Protein AF-A0A3M1P475-F1 (afdb_monomer_lite)

pLDDT: mean 83.4, std 17.74, range [34.88, 98.0]

Radius of gyration: 12.78 Å; chains: 1; bounding box: 31×26×30 Å

Secondary structure (DSSP, 8-state):
---HHHHTTS-HHHHHHHHHHHHHHHHHHHHH-HHHHHHHHHHHTS---HHHHHHHHTS-HHHHHHHHHHHHHHHHHHHHH--

Sequence (83 aa):
VATFDEALMGGRETRAETLIALDEALERLAAVSPRQSQVVTYRFFGGLTHEEIAGALGVSVPTVRRDWRIAKAWLLRELSEEE

Structure (mmCIF, N/CA/C/O backbone):
data_AF-A0A3M1P475-F1
#
_entry.id   AF-A0A3M1P475-F1
#
loop_
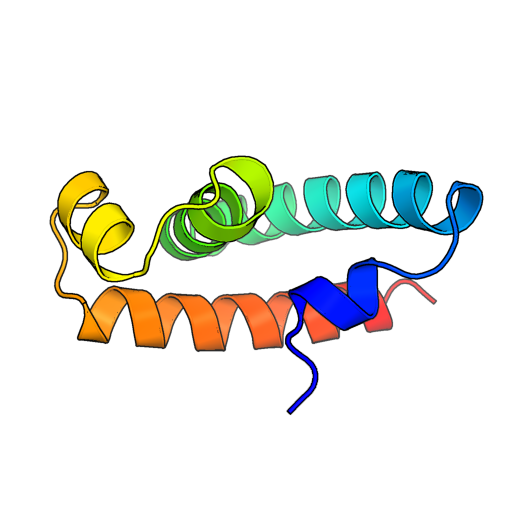_atom_site.group_PDB
_atom_site.id
_atom_site.type_symbol
_atom_site.label_atom_id
_atom_site.label_alt_id
_atom_site.label_comp_id
_atom_site.label_asym_id
_atom_site.label_entity_id
_atom_site.label_seq_id
_atom_site.pdbx_PDB_ins_code
_atom_site.Cartn_x
_atom_site.Cartn_y
_atom_site.Cartn_z
_atom_site.occupancy
_atom_site.B_iso_or_equiv
_atom_site.auth_seq_id
_atom_site.auth_comp_id
_atom_site.auth_asym_id
_atom_site.auth_atom_id
_atom_site.pdbx_PDB_model_num
ATOM 1 N N . VAL A 1 1 ? 18.645 5.186 8.205 1.00 35.66 1 VAL A N 1
ATOM 2 C CA . VAL A 1 1 ? 18.070 3.877 7.816 1.00 35.66 1 VAL A CA 1
ATOM 3 C C . VAL A 1 1 ? 17.512 4.072 6.429 1.00 35.66 1 VAL A C 1
ATOM 5 O O . VAL A 1 1 ? 16.609 4.889 6.303 1.00 35.66 1 VAL A O 1
ATOM 8 N N . ALA A 1 2 ? 18.107 3.442 5.417 1.00 34.88 2 ALA A N 1
ATOM 9 C CA . ALA A 1 2 ? 17.690 3.675 4.044 1.00 34.88 2 ALA A CA 1
ATOM 10 C C . ALA A 1 2 ? 16.240 3.218 3.861 1.00 34.88 2 ALA A C 1
ATOM 12 O O . ALA A 1 2 ? 15.877 2.097 4.236 1.00 34.88 2 ALA A O 1
ATOM 13 N N . THR A 1 3 ? 15.382 4.127 3.409 1.00 51.06 3 THR A N 1
ATOM 14 C CA . THR A 1 3 ? 13.946 3.843 3.272 1.00 51.06 3 THR A CA 1
ATOM 15 C C . THR A 1 3 ? 13.752 2.941 2.050 1.00 51.06 3 THR A C 1
ATOM 17 O O . THR A 1 3 ? 14.569 2.956 1.142 1.00 51.06 3 THR A O 1
ATOM 20 N N . PHE A 1 4 ? 12.692 2.130 2.001 1.00 53.88 4 PHE A N 1
ATOM 21 C CA . PHE A 1 4 ? 12.356 1.312 0.815 1.00 53.88 4 PHE A CA 1
ATOM 22 C C . PHE A 1 4 ? 12.325 2.153 -0.480 1.00 53.88 4 PHE A C 1
ATOM 24 O O . PHE A 1 4 ? 12.748 1.698 -1.532 1.00 53.88 4 PHE A O 1
ATOM 31 N N . ASP A 1 5 ? 11.930 3.418 -0.330 1.00 53.00 5 ASP A N 1
ATOM 32 C CA . ASP A 1 5 ? 12.011 4.506 -1.309 1.00 53.00 5 ASP A CA 1
ATOM 33 C C . ASP A 1 5 ? 13.418 4.692 -1.919 1.00 53.00 5 ASP A C 1
ATOM 35 O O . ASP A 1 5 ? 13.573 4.879 -3.118 1.00 53.00 5 ASP A O 1
ATOM 39 N N . GLU A 1 6 ? 14.460 4.570 -1.097 1.00 51.31 6 GLU A N 1
ATOM 40 C CA . GLU A 1 6 ? 15.866 4.806 -1.437 1.00 51.31 6 GLU A CA 1
ATOM 41 C C . GLU A 1 6 ? 16.493 3.610 -2.170 1.00 51.31 6 GLU A C 1
ATOM 43 O O . GLU A 1 6 ? 17.317 3.793 -3.063 1.00 51.31 6 GLU A O 1
ATOM 48 N N . ALA A 1 7 ? 16.045 2.385 -1.863 1.00 51.53 7 ALA A N 1
ATOM 49 C CA . ALA A 1 7 ? 16.454 1.173 -2.582 1.00 51.53 7 ALA A CA 1
ATOM 50 C C . ALA A 1 7 ? 15.940 1.156 -4.037 1.00 51.53 7 ALA A C 1
ATOM 52 O O . ALA A 1 7 ? 16.599 0.613 -4.916 1.00 51.53 7 ALA A O 1
ATOM 53 N N . LEU A 1 8 ? 14.809 1.820 -4.298 1.00 54.81 8 LEU A N 1
ATOM 54 C CA . LEU A 1 8 ? 14.205 1.986 -5.627 1.00 54.81 8 LEU A CA 1
ATOM 55 C C . LEU A 1 8 ? 14.734 3.234 -6.380 1.00 54.81 8 LEU A C 1
ATOM 57 O O . LEU A 1 8 ? 14.284 3.557 -7.484 1.00 54.81 8 LEU A O 1
ATOM 61 N N . MET A 1 9 ? 15.685 3.978 -5.796 1.00 53.78 9 MET A N 1
ATOM 62 C CA . MET A 1 9 ? 16.275 5.197 -6.380 1.00 53.78 9 MET A CA 1
ATOM 63 C C . MET A 1 9 ? 17.580 4.967 -7.169 1.00 53.78 9 MET A C 1
ATOM 65 O O . MET A 1 9 ? 18.169 5.936 -7.651 1.00 53.78 9 MET A O 1
ATOM 69 N N . GLY A 1 10 ? 18.038 3.725 -7.347 1.00 45.16 10 GLY A N 1
ATOM 70 C CA . GLY A 1 10 ? 19.241 3.411 -8.128 1.00 45.16 10 GLY A CA 1
ATOM 71 C C . GLY A 1 10 ? 18.982 3.290 -9.638 1.00 45.16 10 GLY A C 1
ATOM 72 O O . GLY A 1 10 ? 18.207 2.437 -10.042 1.00 45.16 10 GLY A O 1
ATOM 73 N N . GLY A 1 11 ? 19.669 4.103 -10.459 1.00 49.78 11 GLY A N 1
ATOM 74 C CA . GLY A 1 11 ? 19.779 3.957 -11.927 1.00 49.78 11 GLY A CA 1
ATOM 75 C C . GLY A 1 11 ? 18.496 4.215 -12.743 1.00 49.78 11 GLY A C 1
ATOM 76 O O . GLY A 1 11 ? 17.439 3.667 -12.469 1.00 49.78 11 GLY A O 1
ATOM 77 N N . ARG A 1 12 ? 18.560 5.048 -13.795 1.00 49.78 12 ARG A N 1
ATOM 78 C CA . ARG A 1 12 ? 17.363 5.430 -14.584 1.00 49.78 12 ARG A CA 1
ATOM 79 C C . ARG A 1 12 ? 16.759 4.286 -15.412 1.00 49.78 12 ARG A C 1
ATOM 81 O O . ARG A 1 12 ? 15.550 4.281 -15.599 1.00 49.78 12 ARG A O 1
ATOM 88 N N . GLU A 1 13 ? 17.586 3.361 -15.890 1.00 52.25 13 GLU A N 1
ATOM 89 C CA . GLU A 1 13 ? 17.177 2.238 -16.749 1.00 52.25 13 GLU A CA 1
ATOM 90 C C . GLU A 1 13 ? 16.535 1.118 -15.913 1.00 52.25 13 GLU A C 1
ATOM 92 O O . GLU A 1 13 ? 15.394 0.742 -16.155 1.00 52.25 13 GLU A O 1
ATOM 97 N N . THR A 1 14 ? 17.170 0.745 -14.798 1.00 60.28 14 THR A N 1
ATOM 98 C CA . THR A 1 14 ? 16.638 -0.207 -13.808 1.00 60.28 14 THR A CA 1
ATOM 99 C C . THR A 1 14 ? 15.353 0.289 -13.133 1.00 60.28 14 THR A C 1
ATOM 101 O O . THR A 1 14 ? 14.478 -0.504 -12.795 1.00 60.28 14 THR A O 1
ATOM 104 N N . ARG A 1 15 ? 15.185 1.610 -12.960 1.00 65.25 15 ARG A N 1
ATOM 105 C CA . ARG A 1 15 ? 13.992 2.191 -12.322 1.00 65.25 15 ARG A CA 1
ATOM 106 C C . ARG A 1 15 ? 12.708 1.947 -13.117 1.00 65.25 15 ARG A C 1
ATOM 108 O O . ARG A 1 15 ? 11.677 1.715 -12.496 1.00 65.25 15 ARG A O 1
ATOM 115 N N . ALA A 1 16 ? 12.742 2.043 -14.446 1.00 73.44 16 ALA A N 1
ATOM 116 C CA . ALA A 1 16 ? 11.539 1.859 -15.259 1.00 73.44 16 ALA A CA 1
ATOM 117 C C . ALA A 1 16 ? 11.043 0.408 -15.185 1.00 73.44 16 ALA A C 1
ATOM 119 O O . ALA A 1 16 ? 9.869 0.181 -14.911 1.00 73.44 16 ALA A O 1
ATOM 120 N N . GLU A 1 17 ? 11.954 -0.554 -15.326 1.00 77.75 17 GLU A N 1
ATOM 121 C CA . GLU A 1 17 ? 11.662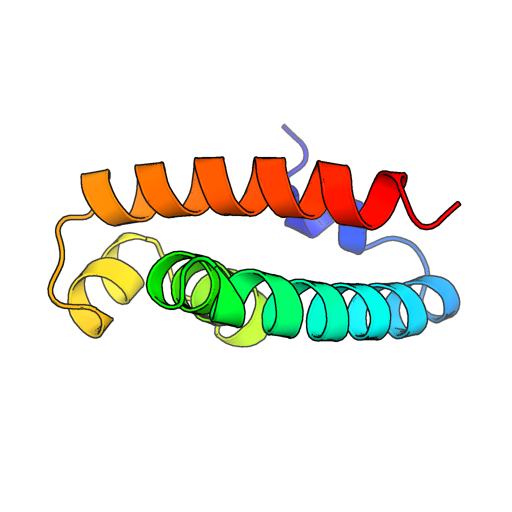 -1.987 -15.192 1.00 77.75 17 GLU A CA 1
ATOM 122 C C . GLU A 1 17 ? 11.167 -2.331 -13.785 1.00 77.75 17 GLU A C 1
ATOM 124 O O . GLU A 1 17 ? 10.165 -3.020 -13.625 1.00 77.75 17 GLU A O 1
ATOM 129 N N . THR A 1 18 ? 11.796 -1.759 -12.754 1.00 77.75 18 THR A N 1
ATOM 130 C CA . THR A 1 18 ? 11.374 -1.974 -11.363 1.00 77.75 18 THR A CA 1
ATOM 131 C C . THR A 1 18 ? 9.981 -1.402 -11.087 1.00 77.75 18 THR A C 1
ATOM 133 O O . THR A 1 18 ? 9.218 -1.984 -10.321 1.00 77.75 18 THR A O 1
ATOM 136 N N . LEU A 1 19 ? 9.629 -0.260 -11.689 1.00 82.62 19 LEU A N 1
ATOM 137 C CA . LEU A 1 19 ? 8.290 0.317 -11.555 1.00 82.62 19 LEU A CA 1
ATOM 138 C C . LEU A 1 19 ? 7.229 -0.531 -12.257 1.00 82.62 19 LEU A C 1
ATOM 140 O O . LEU A 1 19 ? 6.143 -0.669 -11.709 1.00 82.62 19 LEU A O 1
ATOM 144 N N . ILE A 1 20 ? 7.546 -1.105 -13.419 1.00 87.44 20 ILE A N 1
ATOM 145 C CA . ILE A 1 20 ? 6.647 -2.022 -14.132 1.00 87.44 20 ILE A CA 1
ATOM 146 C C . ILE A 1 20 ? 6.433 -3.293 -13.302 1.00 87.44 20 ILE A C 1
ATOM 148 O O . ILE A 1 20 ? 5.293 -3.631 -13.003 1.00 87.44 20 ILE A O 1
ATOM 152 N N . ALA A 1 21 ? 7.510 -3.930 -12.834 1.00 87.75 21 ALA A N 1
ATOM 153 C CA . ALA A 1 21 ? 7.415 -5.118 -11.983 1.00 87.75 21 ALA A CA 1
ATOM 154 C C . ALA A 1 21 ? 6.643 -4.837 -10.679 1.00 87.75 21 ALA A C 1
ATOM 156 O O . ALA A 1 21 ? 5.852 -5.657 -10.216 1.00 87.75 21 ALA A O 1
ATOM 157 N N . LEU A 1 22 ? 6.831 -3.650 -10.088 1.00 88.44 22 LEU A N 1
ATOM 158 C CA . LEU A 1 22 ? 6.069 -3.221 -8.917 1.00 88.44 22 LEU A CA 1
ATOM 159 C C . LEU A 1 22 ? 4.579 -3.038 -9.233 1.00 88.44 22 LEU A C 1
ATOM 161 O O . LEU A 1 22 ? 3.754 -3.429 -8.411 1.00 88.44 22 LEU A O 1
ATOM 165 N N . ASP A 1 23 ? 4.233 -2.439 -10.372 1.00 89.94 23 ASP A N 1
ATOM 166 C CA . ASP A 1 23 ? 2.842 -2.246 -10.795 1.00 89.94 23 ASP A CA 1
ATOM 167 C C . ASP A 1 23 ? 2.137 -3.597 -10.986 1.00 89.94 23 ASP A C 1
ATOM 169 O O . ASP A 1 23 ? 1.100 -3.848 -10.370 1.00 89.94 23 ASP A O 1
ATOM 173 N N . GLU A 1 24 ? 2.773 -4.533 -11.693 1.00 91.75 24 GLU A N 1
ATOM 174 C CA . GLU A 1 24 ? 2.260 -5.895 -11.878 1.00 91.75 24 GLU A CA 1
ATOM 175 C C . GLU A 1 24 ? 2.111 -6.648 -10.544 1.00 91.75 24 GLU A C 1
ATOM 177 O O . GLU A 1 24 ? 1.083 -7.278 -10.271 1.00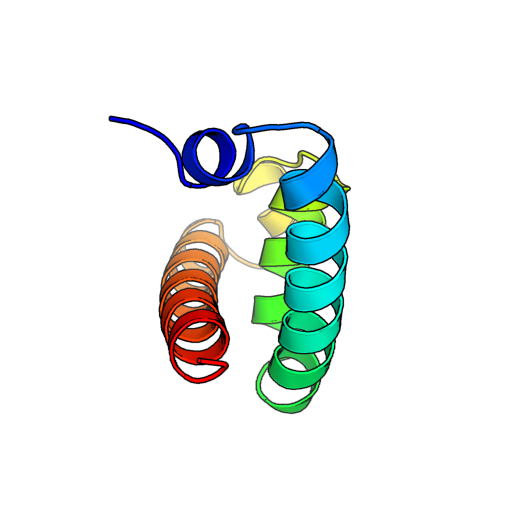 91.75 24 GLU A O 1
ATOM 182 N N . ALA A 1 25 ? 3.105 -6.550 -9.655 1.00 92.75 25 ALA A N 1
ATOM 183 C CA . ALA A 1 25 ? 3.019 -7.136 -8.321 1.00 92.75 25 ALA A CA 1
ATOM 184 C C . ALA A 1 25 ? 1.897 -6.492 -7.483 1.00 92.75 25 ALA A C 1
ATOM 186 O O . ALA A 1 25 ? 1.243 -7.171 -6.687 1.00 92.75 25 ALA A O 1
ATOM 187 N N . LEU A 1 26 ? 1.623 -5.196 -7.658 1.00 93.44 26 LEU A N 1
ATOM 188 C CA . LEU A 1 26 ? 0.527 -4.504 -6.979 1.00 93.44 26 LEU A CA 1
ATOM 189 C C . LEU A 1 26 ? -0.852 -4.917 -7.489 1.00 93.44 26 LEU A C 1
ATOM 191 O O . LEU A 1 26 ? -1.781 -4.978 -6.674 1.00 93.44 26 LEU A O 1
ATOM 195 N N . GLU A 1 27 ? -0.992 -5.240 -8.775 1.00 94.56 27 GLU A N 1
ATOM 196 C CA . GLU A 1 27 ? -2.210 -5.848 -9.321 1.00 94.56 27 GLU A CA 1
ATOM 197 C C . GLU A 1 27 ? -2.464 -7.223 -8.686 1.00 94.56 27 GLU A C 1
ATOM 199 O O . GLU A 1 27 ? -3.571 -7.505 -8.210 1.00 94.56 27 GLU A O 1
ATOM 204 N N . ARG A 1 28 ? -1.418 -8.054 -8.570 1.00 94.94 28 ARG A N 1
ATOM 205 C CA . ARG A 1 28 ? -1.495 -9.358 -7.887 1.00 94.94 28 ARG A CA 1
ATOM 206 C C . ARG A 1 28 ? -1.830 -9.201 -6.401 1.00 94.94 28 ARG A C 1
ATOM 208 O O . ARG A 1 28 ? -2.707 -9.898 -5.883 1.00 94.94 28 ARG A O 1
ATOM 215 N N . LEU A 1 29 ? -1.218 -8.230 -5.720 1.00 94.44 29 LEU A N 1
ATOM 216 C CA . LEU A 1 29 ? -1.548 -7.909 -4.332 1.00 94.44 29 LEU A CA 1
ATOM 217 C C . LEU A 1 29 ? -2.990 -7.410 -4.193 1.00 94.44 29 LEU A C 1
ATOM 219 O O . LEU A 1 29 ? -3.645 -7.749 -3.211 1.00 94.44 29 LEU A O 1
ATOM 223 N N . ALA A 1 30 ? -3.511 -6.637 -5.148 1.00 95.38 30 ALA A N 1
ATOM 224 C CA . ALA A 1 30 ? -4.883 -6.136 -5.106 1.00 95.38 30 ALA A CA 1
ATOM 225 C C . ALA A 1 30 ? -5.914 -7.274 -5.154 1.00 95.38 30 ALA A C 1
ATOM 227 O O . ALA A 1 30 ? -6.939 -7.184 -4.478 1.00 95.38 30 ALA A O 1
ATOM 228 N N . ALA A 1 31 ? -5.622 -8.362 -5.873 1.00 95.62 31 ALA A N 1
ATOM 229 C CA . ALA A 1 31 ? -6.472 -9.551 -5.905 1.00 95.62 31 ALA A CA 1
ATOM 230 C C . ALA A 1 31 ? -6.530 -10.285 -4.549 1.00 95.62 31 ALA A C 1
ATOM 232 O O . ALA A 1 31 ? -7.562 -10.858 -4.198 1.00 95.62 31 ALA A O 1
ATOM 233 N N . VAL A 1 32 ? -5.446 -10.250 -3.765 1.00 94.12 32 VAL A N 1
ATOM 234 C CA . VAL A 1 32 ? -5.365 -10.897 -2.441 1.00 94.12 32 VAL A CA 1
ATOM 235 C C . VAL A 1 32 ? -5.856 -9.970 -1.325 1.00 94.12 32 VAL A C 1
ATOM 237 O O . VAL A 1 32 ? -6.590 -10.380 -0.424 1.00 94.12 32 VAL A O 1
ATOM 240 N N . SER A 1 33 ? -5.432 -8.709 -1.355 1.00 95.44 33 SER A N 1
ATOM 241 C CA . SER A 1 33 ? -5.751 -7.694 -0.359 1.00 95.44 33 SER A CA 1
ATOM 242 C C . SER A 1 33 ? -5.814 -6.295 -0.992 1.00 95.44 33 SER A C 1
ATOM 244 O O . SER A 1 33 ? -4.814 -5.568 -1.025 1.00 95.44 33 SER A O 1
ATOM 246 N N . PRO A 1 34 ? -7.016 -5.852 -1.409 1.00 95.44 34 PRO A N 1
ATOM 247 C CA . PRO A 1 34 ? -7.205 -4.547 -2.041 1.00 95.44 34 PRO A CA 1
ATOM 248 C C . PRO A 1 34 ? -6.695 -3.380 -1.187 1.00 95.44 34 PRO A C 1
ATOM 250 O O . PRO A 1 34 ? -6.059 -2.459 -1.691 1.00 95.44 34 PRO A O 1
ATOM 253 N N . ARG A 1 35 ? -6.920 -3.431 0.134 1.00 95.38 35 ARG A N 1
ATOM 254 C CA . ARG A 1 35 ? -6.511 -2.356 1.051 1.00 95.38 35 ARG A CA 1
ATOM 255 C C . ARG A 1 35 ? -4.991 -2.247 1.172 1.00 95.38 35 ARG A C 1
ATOM 257 O O . ARG A 1 35 ? -4.469 -1.143 1.252 1.00 95.38 35 ARG A O 1
ATOM 264 N N . GLN A 1 36 ? -4.276 -3.371 1.173 1.00 95.81 36 GLN A N 1
ATOM 265 C CA . GLN A 1 36 ? -2.813 -3.375 1.239 1.00 95.81 36 GLN A CA 1
ATOM 266 C C . GLN A 1 36 ? -2.197 -2.805 -0.037 1.00 95.81 36 GLN A C 1
ATOM 268 O O . GLN A 1 36 ? -1.292 -1.980 0.062 1.00 95.81 36 GLN A O 1
ATOM 273 N N . SER A 1 37 ? -2.738 -3.174 -1.203 1.00 95.94 37 SER A N 1
ATOM 274 C CA . SER A 1 37 ? -2.337 -2.585 -2.485 1.00 95.94 37 SER A CA 1
ATOM 275 C C . SER A 1 37 ? -2.560 -1.064 -2.490 1.00 95.94 37 SER A C 1
ATOM 277 O O . SER A 1 37 ? -1.612 -0.310 -2.696 1.00 95.94 37 SER A O 1
ATOM 279 N N . GLN A 1 38 ? -3.746 -0.589 -2.082 1.00 95.44 38 GLN A N 1
ATOM 280 C CA . GLN A 1 38 ? -4.047 0.850 -1.985 1.00 95.44 38 GLN A CA 1
ATOM 281 C C . GLN A 1 38 ? -3.090 1.616 -1.063 1.00 95.44 38 GLN A C 1
ATOM 283 O O . GLN A 1 38 ? -2.653 2.713 -1.406 1.00 95.44 38 GLN A O 1
ATOM 288 N N . VAL A 1 39 ? -2.734 1.050 0.097 1.00 95.69 39 VAL A N 1
ATOM 289 C CA . VAL A 1 39 ? -1.768 1.674 1.018 1.00 95.69 39 VAL A CA 1
ATOM 290 C C . VAL A 1 39 ? -0.407 1.857 0.342 1.00 95.69 39 VAL A C 1
ATOM 292 O O . VAL A 1 39 ? 0.214 2.908 0.508 1.00 95.69 39 VAL A O 1
ATOM 295 N N . VAL A 1 40 ? 0.053 0.872 -0.436 1.00 93.31 40 VAL A N 1
ATOM 296 C CA . VAL A 1 40 ? 1.316 0.991 -1.174 1.00 93.31 40 VAL A CA 1
ATOM 297 C C . VAL A 1 40 ? 1.192 2.017 -2.292 1.00 93.31 40 VAL A C 1
ATOM 299 O O . VAL A 1 40 ? 2.039 2.904 -2.379 1.00 93.31 40 VAL A O 1
ATOM 302 N N . THR A 1 41 ? 0.109 1.976 -3.067 1.00 92.44 41 THR A N 1
ATOM 303 C CA . THR A 1 41 ? -0.145 2.925 -4.153 1.00 92.44 41 THR A CA 1
ATOM 304 C C . THR A 1 41 ? -0.159 4.369 -3.662 1.00 92.44 41 THR A C 1
ATOM 306 O O . THR A 1 41 ? 0.552 5.215 -4.201 1.00 92.44 41 THR A O 1
ATOM 309 N N . TYR A 1 42 ? -0.900 4.666 -2.593 1.00 93.06 42 TYR A N 1
ATOM 310 C CA . TYR A 1 42 ? -0.940 6.015 -2.031 1.00 93.06 42 TYR A CA 1
ATOM 311 C C . TYR A 1 42 ? 0.409 6.473 -1.491 1.00 93.06 42 TYR A C 1
ATOM 313 O O . TYR A 1 42 ? 0.747 7.650 -1.616 1.00 93.06 42 TYR A O 1
ATOM 321 N N . ARG A 1 43 ? 1.200 5.564 -0.917 1.00 88.69 43 ARG A N 1
ATOM 322 C CA . ARG A 1 43 ? 2.496 5.921 -0.342 1.00 88.69 43 ARG A CA 1
ATOM 323 C C . ARG A 1 43 ? 3.586 6.123 -1.395 1.00 88.69 43 ARG A C 1
ATOM 325 O O . ARG A 1 43 ? 4.438 6.986 -1.184 1.00 88.69 43 ARG A O 1
ATOM 332 N N . PHE A 1 44 ? 3.566 5.332 -2.469 1.00 84.12 44 PHE A N 1
ATOM 333 C CA . PHE A 1 44 ? 4.571 5.343 -3.537 1.00 84.12 44 PHE A CA 1
ATOM 334 C C . PHE A 1 44 ? 4.225 6.280 -4.686 1.00 84.12 44 PHE A C 1
ATOM 336 O O . PHE A 1 44 ? 5.041 7.119 -5.050 1.00 84.12 44 PHE A O 1
ATOM 343 N N . PHE A 1 45 ? 3.022 6.159 -5.242 1.00 84.38 45 PHE A N 1
ATOM 344 C CA . PHE A 1 45 ? 2.595 6.981 -6.374 1.00 84.38 45 PHE A CA 1
ATOM 345 C C . PHE A 1 45 ? 1.950 8.289 -5.919 1.00 84.38 45 PHE A C 1
ATOM 347 O O . PHE A 1 45 ? 2.101 9.313 -6.576 1.00 84.38 45 PHE A O 1
ATOM 354 N N . GLY A 1 46 ? 1.250 8.269 -4.781 1.00 85.62 46 GLY A N 1
ATOM 355 C CA . GLY A 1 46 ? 0.617 9.465 -4.222 1.00 85.62 46 GLY A CA 1
ATOM 356 C C . GLY A 1 46 ? 1.531 10.307 -3.326 1.00 85.62 46 GLY A C 1
ATOM 357 O O . GLY A 1 46 ? 1.277 11.493 -3.149 1.00 85.62 46 GLY A O 1
ATOM 358 N N . GLY A 1 47 ? 2.584 9.719 -2.747 1.00 89.25 47 GLY A N 1
ATOM 359 C CA . GLY A 1 47 ? 3.449 10.396 -1.775 1.00 89.25 47 GLY A CA 1
ATOM 360 C C . GLY A 1 47 ? 2.781 10.703 -0.424 1.00 89.25 47 GLY A C 1
ATOM 361 O O . GLY A 1 47 ? 3.329 11.486 0.348 1.00 89.25 47 GLY A O 1
ATOM 362 N N . LEU A 1 48 ? 1.625 10.096 -0.121 1.00 92.06 48 LEU A N 1
ATOM 363 C CA . LEU A 1 48 ? 0.860 10.365 1.103 1.00 92.06 48 LEU A CA 1
ATOM 364 C C . LEU A 1 48 ? 1.537 9.782 2.352 1.00 92.06 48 LEU A C 1
ATOM 366 O O . LEU A 1 48 ? 2.140 8.709 2.328 1.00 92.06 48 LEU A O 1
ATOM 370 N N . THR A 1 49 ? 1.360 10.448 3.488 1.00 93.81 49 THR A N 1
ATOM 371 C CA . THR A 1 49 ? 1.718 9.950 4.825 1.00 93.81 49 THR A CA 1
ATOM 372 C C . THR A 1 49 ? 0.741 8.878 5.329 1.00 93.81 49 THR A C 1
ATOM 374 O O . THR A 1 49 ? -0.344 8.685 4.781 1.00 93.81 49 THR A O 1
ATOM 377 N N . HIS A 1 50 ? 1.093 8.156 6.403 1.00 94.06 50 HIS A N 1
ATOM 378 C CA . HIS A 1 50 ? 0.201 7.125 6.961 1.00 94.06 50 HIS A CA 1
ATOM 379 C C . HIS A 1 50 ? -1.094 7.731 7.516 1.00 94.06 50 HIS A C 1
ATOM 381 O O . HIS A 1 50 ? -2.138 7.086 7.490 1.00 94.06 50 HIS A O 1
ATOM 387 N N . GLU A 1 51 ? -1.010 8.954 8.026 1.00 96.25 51 GLU A N 1
ATOM 388 C CA . GLU A 1 51 ? -2.100 9.753 8.561 1.00 96.25 51 GLU A CA 1
ATOM 389 C C . GLU A 1 51 ? -3.083 10.155 7.455 1.00 96.25 51 GLU A C 1
ATOM 391 O O . GLU A 1 51 ? -4.288 9.951 7.597 1.00 96.25 51 GLU A O 1
ATOM 396 N N . GLU A 1 52 ? -2.574 10.644 6.323 1.00 95.25 52 GLU A N 1
ATOM 397 C CA . GLU A 1 52 ? -3.394 10.983 5.153 1.00 95.25 52 GLU A CA 1
ATOM 398 C C . GLU A 1 52 ? -4.050 9.740 4.546 1.00 95.25 52 GLU A C 1
ATOM 400 O O . GLU A 1 52 ? -5.238 9.761 4.231 1.00 95.25 52 GLU A O 1
ATOM 405 N N . ILE A 1 53 ? -3.313 8.628 4.453 1.00 96.50 53 ILE A N 1
ATOM 406 C CA . ILE A 1 53 ? -3.852 7.346 3.979 1.00 96.50 53 ILE A CA 1
ATOM 407 C C . ILE A 1 53 ? -4.949 6.832 4.916 1.00 96.50 53 ILE A C 1
ATOM 409 O O . ILE A 1 53 ? -5.977 6.340 4.455 1.00 96.50 53 ILE A O 1
ATOM 413 N N . ALA A 1 54 ? -4.754 6.948 6.231 1.00 97.06 54 ALA A N 1
ATOM 414 C CA . ALA A 1 54 ? -5.752 6.552 7.219 1.00 97.06 54 ALA A CA 1
ATOM 415 C C . ALA A 1 54 ? -7.052 7.348 7.034 1.00 97.06 54 ALA A C 1
ATOM 417 O O . ALA A 1 54 ? -8.133 6.758 7.025 1.00 97.06 54 ALA A O 1
ATOM 418 N N . GLY A 1 55 ? -6.934 8.660 6.800 1.00 97.19 55 GLY A N 1
ATOM 419 C CA . GLY A 1 55 ? -8.058 9.527 6.454 1.00 97.19 55 GLY A CA 1
ATOM 420 C C . GLY A 1 55 ? -8.739 9.130 5.141 1.00 97.19 55 GLY A C 1
ATOM 421 O O . GLY A 1 55 ? -9.958 8.989 5.113 1.00 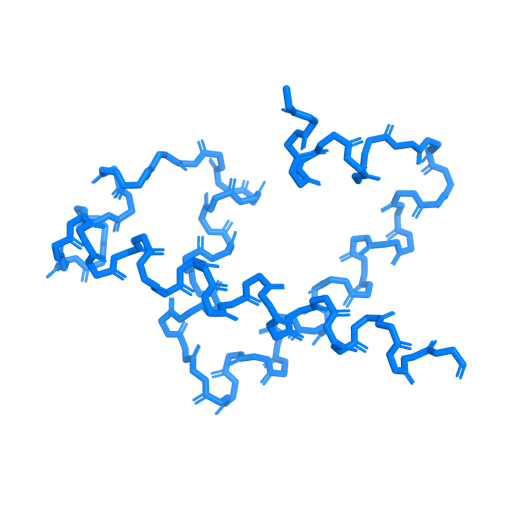97.19 55 GLY A O 1
ATOM 422 N N . ALA A 1 56 ? -7.966 8.886 4.079 1.00 95.69 56 ALA A N 1
ATOM 423 C CA . ALA A 1 56 ? -8.487 8.508 2.763 1.00 95.69 56 ALA A CA 1
ATOM 424 C C . ALA A 1 56 ? -9.223 7.156 2.773 1.00 95.69 56 ALA A C 1
ATOM 426 O O . ALA A 1 56 ? -10.229 6.989 2.088 1.00 95.69 56 ALA A O 1
ATOM 427 N N . LEU A 1 57 ? -8.737 6.198 3.568 1.00 95.25 57 LEU A N 1
ATOM 428 C CA . LEU A 1 57 ? -9.299 4.848 3.672 1.00 95.25 57 LEU A CA 1
ATOM 429 C C . LEU A 1 57 ? -10.346 4.695 4.785 1.00 95.25 57 LEU A C 1
ATOM 431 O O . LEU A 1 57 ? -10.947 3.628 4.907 1.00 95.25 57 LEU A O 1
ATOM 435 N N . GLY A 1 58 ? -10.548 5.714 5.626 1.00 96.44 58 GLY A N 1
ATOM 436 C CA . GLY A 1 58 ? -11.464 5.645 6.768 1.00 96.44 58 GLY A CA 1
ATOM 437 C C . GLY A 1 58 ? -11.055 4.612 7.827 1.00 96.44 58 GLY A C 1
ATOM 438 O O . GLY A 1 58 ? -11.913 4.021 8.482 1.00 96.44 58 GLY A O 1
ATOM 439 N N . VAL A 1 59 ? -9.752 4.361 7.990 1.00 96.62 59 VAL A N 1
ATOM 440 C CA . VAL A 1 59 ? -9.206 3.405 8.971 1.00 96.62 59 VAL A CA 1
ATOM 441 C C . VAL A 1 59 ? -8.260 4.096 9.951 1.00 96.62 59 VAL A C 1
ATOM 443 O O . VAL A 1 59 ? -7.912 5.260 9.800 1.00 96.62 59 VAL A O 1
ATOM 446 N N . SER A 1 60 ? -7.816 3.378 10.983 1.00 97.75 60 SER A N 1
ATOM 447 C CA . SER A 1 60 ? -6.853 3.917 11.947 1.00 97.75 60 SER A CA 1
ATOM 448 C C . SER A 1 60 ? -5.417 3.920 11.396 1.00 97.75 60 SER A C 1
ATOM 450 O O . SER A 1 60 ? -5.026 3.009 10.664 1.00 97.75 60 SER A O 1
ATOM 452 N N . VAL A 1 61 ? -4.586 4.882 11.812 1.00 97.38 61 VAL A N 1
ATOM 453 C CA . VAL A 1 61 ? -3.146 4.916 11.467 1.00 97.38 61 VAL A CA 1
ATOM 454 C C . VAL A 1 61 ? -2.417 3.608 11.839 1.00 97.38 61 VAL A C 1
ATOM 456 O O . VAL A 1 61 ? -1.638 3.111 11.020 1.00 97.38 61 VAL A O 1
ATOM 459 N N . PRO A 1 62 ? -2.672 2.970 13.005 1.00 98.00 62 PRO A N 1
ATOM 460 C CA . PRO A 1 62 ? -2.139 1.637 13.304 1.00 98.00 62 PRO A CA 1
ATOM 461 C C . PRO A 1 62 ? -2.516 0.565 12.273 1.00 98.00 62 PRO A C 1
ATOM 463 O O . PRO A 1 62 ? -1.679 -0.281 11.947 1.00 98.00 62 PRO A O 1
ATOM 466 N N . THR A 1 63 ? -3.742 0.608 11.736 1.00 96.75 63 THR A N 1
ATOM 467 C CA . THR A 1 63 ? -4.192 -0.292 10.662 1.00 96.75 63 THR A CA 1
ATOM 468 C C . THR A 1 63 ? -3.362 -0.075 9.403 1.00 96.75 63 THR A C 1
ATOM 470 O O . THR A 1 63 ? -2.792 -1.036 8.894 1.00 96.75 63 THR A O 1
ATOM 473 N N . VAL A 1 64 ? -3.196 1.178 8.964 1.00 97.12 64 VAL A N 1
ATOM 474 C CA . VAL A 1 64 ? -2.371 1.511 7.789 1.00 97.12 64 VAL A CA 1
ATOM 475 C C . VAL A 1 64 ? -0.928 1.052 7.979 1.00 97.12 64 VAL A C 1
ATOM 477 O O . VAL A 1 64 ? -0.364 0.413 7.098 1.00 97.12 64 VAL A O 1
ATOM 480 N N . ARG A 1 65 ? -0.325 1.301 9.148 1.00 95.50 65 ARG A N 1
ATOM 481 C CA . ARG A 1 65 ? 1.044 0.849 9.454 1.00 95.50 65 ARG A CA 1
ATOM 482 C C . ARG A 1 65 ? 1.181 -0.673 9.403 1.00 95.50 65 ARG A C 1
ATOM 484 O O . ARG A 1 65 ? 2.212 -1.187 8.966 1.00 95.50 65 ARG A O 1
ATOM 491 N N . ARG A 1 66 ? 0.166 -1.403 9.878 1.00 96.56 66 ARG A N 1
ATOM 492 C CA . ARG A 1 66 ? 0.134 -2.868 9.813 1.00 96.56 66 ARG A CA 1
ATOM 493 C C . ARG A 1 66 ? 0.025 -3.344 8.368 1.00 96.56 66 ARG A C 1
ATOM 495 O O . ARG A 1 66 ? 0.809 -4.208 7.983 1.00 96.56 66 ARG A O 1
ATOM 502 N N . ASP A 1 67 ? -0.902 -2.779 7.603 1.00 95.69 67 ASP A N 1
ATOM 503 C CA . ASP A 1 67 ? -1.122 -3.126 6.200 1.00 95.69 67 ASP A CA 1
ATOM 504 C C . ASP A 1 67 ? 0.118 -2.814 5.359 1.00 95.69 67 ASP A C 1
ATOM 506 O O . ASP A 1 67 ? 0.579 -3.684 4.634 1.00 95.69 67 ASP A O 1
ATOM 510 N N . TRP A 1 68 ? 0.746 -1.652 5.557 1.00 94.94 68 TRP A N 1
ATOM 511 C CA . TRP A 1 68 ? 2.010 -1.279 4.917 1.00 94.94 68 TRP A CA 1
ATOM 512 C C . TRP A 1 68 ? 3.125 -2.296 5.173 1.00 94.94 68 TRP A C 1
ATOM 514 O O . TRP A 1 68 ? 3.814 -2.724 4.251 1.00 94.94 68 TRP A O 1
ATOM 524 N N . ARG A 1 69 ? 3.307 -2.719 6.431 1.00 95.00 69 ARG A N 1
ATOM 525 C CA . ARG A 1 69 ? 4.340 -3.704 6.782 1.00 95.00 69 ARG A CA 1
ATOM 526 C C . ARG A 1 69 ? 4.088 -5.058 6.115 1.00 95.00 69 ARG A C 1
ATOM 528 O O . ARG A 1 69 ? 5.047 -5.701 5.701 1.00 95.00 69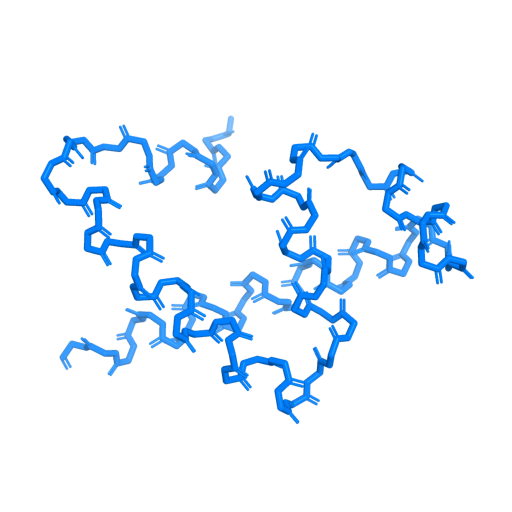 ARG A O 1
ATOM 535 N N . ILE A 1 70 ? 2.830 -5.494 6.045 1.00 94.94 70 ILE A N 1
ATOM 536 C CA . ILE A 1 70 ? 2.457 -6.762 5.402 1.00 94.94 70 ILE A CA 1
ATOM 537 C C . ILE A 1 70 ? 2.643 -6.655 3.887 1.00 94.94 70 ILE A C 1
ATOM 539 O O . ILE A 1 70 ? 3.319 -7.501 3.313 1.00 94.94 70 ILE A O 1
ATOM 543 N N . ALA A 1 71 ? 2.130 -5.588 3.273 1.00 94.12 71 ALA A N 1
ATOM 544 C CA . ALA A 1 71 ? 2.249 -5.326 1.845 1.00 94.12 71 ALA A CA 1
ATOM 545 C C . ALA A 1 71 ? 3.715 -5.285 1.405 1.00 94.12 71 ALA A C 1
ATOM 547 O O . ALA A 1 71 ? 4.096 -5.954 0.453 1.00 94.12 71 ALA A O 1
ATOM 548 N N . LYS A 1 72 ? 4.571 -4.578 2.155 1.00 91.06 72 LYS A N 1
ATOM 549 C CA . LYS A 1 72 ? 6.008 -4.517 1.874 1.00 91.06 72 LYS A CA 1
ATOM 550 C C . LYS A 1 72 ? 6.675 -5.893 1.957 1.00 91.06 72 LYS A C 1
ATOM 552 O O . LYS A 1 72 ? 7.497 -6.212 1.110 1.00 91.06 72 LYS A O 1
ATOM 557 N N . ALA A 1 73 ? 6.355 -6.695 2.974 1.00 92.06 73 ALA A N 1
ATOM 558 C CA . ALA A 1 73 ? 6.914 -8.042 3.103 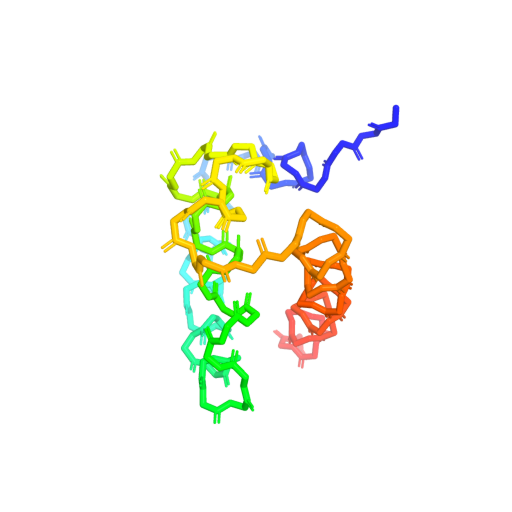1.00 92.06 73 ALA A CA 1
ATOM 559 C C . ALA A 1 73 ? 6.451 -8.967 1.966 1.00 92.06 73 ALA A C 1
ATOM 561 O O . ALA A 1 73 ? 7.238 -9.771 1.481 1.00 92.06 73 ALA A O 1
ATOM 562 N N . TRP A 1 74 ? 5.195 -8.825 1.539 1.00 94.12 74 TRP A N 1
ATOM 563 C CA . TRP A 1 74 ? 4.640 -9.567 0.413 1.00 94.12 74 TRP A CA 1
ATOM 564 C C . TRP A 1 74 ? 5.317 -9.173 -0.905 1.00 94.12 74 TRP A C 1
ATOM 566 O O . TRP A 1 74 ? 5.830 -10.044 -1.591 1.00 94.12 74 TRP A O 1
ATOM 576 N N . LEU A 1 75 ? 5.421 -7.871 -1.198 1.00 89.06 75 LEU A N 1
ATOM 577 C CA . LEU A 1 75 ? 6.055 -7.357 -2.419 1.00 89.06 75 LEU A CA 1
ATOM 578 C C . LEU A 1 75 ? 7.535 -7.724 -2.507 1.00 89.06 75 LEU A C 1
ATOM 580 O O . LEU A 1 75 ? 8.009 -8.074 -3.577 1.00 89.06 75 LEU A O 1
ATOM 584 N N . LEU A 1 76 ? 8.265 -7.672 -1.388 1.00 86.94 76 LEU A N 1
ATOM 585 C CA . LEU A 1 76 ? 9.658 -8.122 -1.360 1.00 86.94 76 LEU A CA 1
ATOM 586 C C . LEU A 1 76 ? 9.782 -9.605 -1.701 1.00 86.94 76 LEU A C 1
ATOM 588 O O . LEU A 1 76 ? 10.733 -9.975 -2.371 1.00 86.94 76 LEU A O 1
ATOM 592 N N . ARG A 1 77 ? 8.849 -10.447 -1.241 1.00 89.38 77 ARG A N 1
ATOM 593 C CA . ARG A 1 77 ? 8.856 -11.866 -1.600 1.00 89.38 77 ARG A CA 1
ATOM 594 C C . ARG A 1 77 ? 8.542 -12.045 -3.080 1.00 89.38 77 ARG A C 1
ATOM 596 O O . ARG A 1 77 ? 9.301 -12.703 -3.768 1.00 89.38 77 ARG A O 1
ATOM 603 N N . GLU A 1 78 ? 7.469 -11.417 -3.545 1.00 88.69 78 GLU A N 1
ATOM 604 C CA . GLU A 1 78 ? 6.995 -11.533 -4.923 1.00 88.69 78 GLU A CA 1
ATOM 605 C C . GLU A 1 78 ? 8.074 -11.110 -5.930 1.00 88.69 78 GLU A C 1
ATOM 607 O O . GLU A 1 78 ? 8.396 -11.859 -6.841 1.00 88.69 78 GLU A O 1
ATOM 612 N N . LEU A 1 79 ? 8.704 -9.953 -5.708 1.00 85.62 79 LEU A N 1
ATOM 613 C CA . LEU A 1 79 ? 9.747 -9.419 -6.588 1.00 85.62 79 LEU A CA 1
ATOM 614 C C . LEU A 1 79 ? 11.088 -10.166 -6.480 1.00 85.62 79 LEU A C 1
ATOM 616 O O . LEU A 1 79 ? 11.954 -9.964 -7.320 1.00 85.62 79 LEU A O 1
ATOM 620 N N . SER A 1 80 ? 11.295 -10.979 -5.439 1.00 82.50 80 SER A N 1
ATOM 621 C CA . SER A 1 80 ? 12.469 -11.860 -5.313 1.00 82.50 80 SER A CA 1
ATOM 622 C C . SER A 1 80 ? 12.218 -13.277 -5.835 1.00 82.50 80 SER A C 1
ATOM 624 O O . SER A 1 80 ? 13.173 -14.020 -6.014 1.00 82.50 80 SER A O 1
ATOM 626 N N . GLU A 1 81 ? 10.961 -13.681 -6.035 1.00 67.75 81 GLU A N 1
ATOM 627 C CA . GLU A 1 81 ? 10.610 -14.965 -6.662 1.00 67.75 81 GLU A CA 1
ATOM 628 C C . GLU A 1 81 ? 10.563 -14.862 -8.200 1.00 67.75 81 GLU A C 1
ATOM 630 O O . GLU A 1 81 ? 10.518 -15.887 -8.874 1.00 67.75 81 GLU A O 1
ATOM 635 N N . GLU A 1 82 ? 10.619 -13.647 -8.756 1.00 55.97 82 GLU A N 1
ATOM 636 C CA . GLU A 1 82 ? 10.667 -13.356 -10.197 1.00 55.97 82 GLU A CA 1
ATOM 637 C C . GLU A 1 82 ? 12.115 -13.298 -10.751 1.00 55.97 82 GLU A C 1
ATOM 639 O O . GLU A 1 82 ? 12.413 -12.510 -11.649 1.00 55.97 82 GLU A O 1
ATOM 644 N N . GLU A 1 83 ? 13.012 -14.134 -10.200 1.00 44.31 83 GLU A N 1
ATOM 645 C CA . GLU A 1 83 ? 14.369 -14.430 -10.715 1.00 44.31 83 GLU A CA 1
ATOM 646 C C . GLU A 1 83 ? 14.455 -15.821 -11.369 1.00 44.31 83 GLU A C 1
ATOM 648 O O . GLU A 1 83 ? 13.950 -16.807 -10.779 1.00 44.31 83 GLU A O 1
#

Foldseek 3Di:
DQDPLNVLPPDPVVNVVVVVLLVVLLVVVCVVPVLLSQLCCCVPVVVDDLVVSCVVVVHDSVVSVVSPVVSVVSSVVSVVVVD